Protein AF-A0A1B9R2H2-F1 (afdb_monomer_lite)

Foldseek 3Di:
DVVVVVVVVVVVVVVVVPPPPDPPDPPCDPVNVVVVVVVVVCQWDWDWAWDWDDDPVDTAIWIWIWTGHPAKIWIWIAHPVGHTQWTWIQGPVFIWTQDPVRDIDTDRDPQVVCCVRPVGRDRVVVVVVVVD

InterPro domains:
  IPR004565 Outer membrane lipoprotein LolB [PF03550] (44-131)
  IPR004565 Outer membrane lipoprotein LolB [TIGR00548] (6-131)
  IPR004565 Outer membrane lipoprotein LolB [cd16326] (33-132)
  IPR029046 Lipoprotein localisation LolA/LolB/LppX [SSF89392] (19-131)

Structure (mmCIF, N/CA/C/O backbone):
data_AF-A0A1B9R2H2-F1
#
_entry.id   AF-A0A1B9R2H2-F1
#
loop_
_atom_site.group_PDB
_atom_site.id
_atom_site.type_symbol
_atom_site.label_atom_id
_atom_site.label_alt_id
_atom_site.label_comp_id
_atom_site.label_asym_id
_atom_site.label_entity_id
_atom_site.label_seq_id
_atom_site.pdbx_PDB_ins_code
_atom_site.Cartn_x
_atom_site.Cartn_y
_atom_site.Cartn_z
_atom_site.occupancy
_atom_site.B_iso_or_equiv
_atom_site.auth_seq_id
_atom_site.auth_comp_id
_atom_site.auth_asym_id
_atom_site.auth_atom_id
_atom_site.pdbx_PDB_model_num
ATOM 1 N N . MET A 1 1 ? -26.465 38.046 -57.496 1.00 59.75 1 MET A N 1
ATOM 2 C CA . MET A 1 1 ? -25.317 38.569 -56.711 1.00 59.75 1 MET A CA 1
ATOM 3 C C . MET A 1 1 ? -25.325 38.150 -55.230 1.00 59.75 1 MET A C 1
ATOM 5 O O . MET A 1 1 ? -24.262 37.871 -54.694 1.00 59.75 1 MET A O 1
ATOM 9 N N . ILE A 1 2 ? -26.488 38.046 -54.563 1.00 67.19 2 ILE A N 1
ATOM 10 C CA . ILE A 1 2 ? -26.596 37.737 -53.114 1.00 67.19 2 ILE A CA 1
ATOM 11 C C . ILE A 1 2 ? -26.239 36.274 -52.765 1.00 67.19 2 ILE A C 1
ATOM 13 O O . ILE A 1 2 ? -25.594 36.030 -51.749 1.00 67.19 2 ILE A O 1
ATOM 17 N N . ILE A 1 3 ? -26.595 35.310 -53.624 1.00 68.69 3 ILE A N 1
ATOM 18 C CA . ILE A 1 3 ? -26.320 33.871 -53.418 1.00 68.69 3 ILE A CA 1
ATOM 19 C C . ILE A 1 3 ? -24.812 33.572 -53.457 1.00 68.69 3 ILE A C 1
ATOM 21 O O . ILE A 1 3 ? -24.305 32.867 -52.592 1.00 68.69 3 ILE A O 1
ATOM 25 N N . PHE A 1 4 ? -24.079 34.194 -54.387 1.00 70.31 4 PHE A N 1
ATOM 26 C CA . PHE A 1 4 ? -22.625 34.041 -54.516 1.00 70.31 4 PHE A CA 1
ATOM 27 C C . PHE A 1 4 ? -21.873 34.565 -53.279 1.00 70.31 4 PHE A C 1
ATOM 29 O O . PHE A 1 4 ? -20.944 33.928 -52.794 1.00 70.31 4 PHE A O 1
ATOM 36 N N . ARG A 1 5 ? -22.342 35.679 -52.692 1.00 72.81 5 ARG A N 1
ATOM 37 C CA . ARG A 1 5 ? -21.762 36.253 -51.465 1.00 72.81 5 ARG A CA 1
ATOM 38 C C . ARG A 1 5 ? -22.005 35.380 -50.227 1.00 72.81 5 ARG A C 1
ATOM 40 O O . ARG A 1 5 ? -21.141 35.310 -49.360 1.00 72.81 5 ARG A O 1
ATOM 47 N N . ARG A 1 6 ? -23.152 34.690 -50.151 1.00 75.31 6 ARG A N 1
ATOM 48 C CA . ARG A 1 6 ? -23.432 33.724 -49.072 1.00 75.31 6 ARG A CA 1
ATOM 49 C C . ARG A 1 6 ? -22.605 32.448 -49.208 1.00 75.31 6 ARG A C 1
ATOM 51 O O . ARG A 1 6 ? -22.136 31.941 -48.196 1.00 75.31 6 ARG A O 1
ATOM 58 N N . LEU A 1 7 ? -22.374 31.984 -50.437 1.00 79.31 7 LEU A N 1
ATOM 59 C CA . LEU A 1 7 ? -21.547 30.805 -50.699 1.00 79.31 7 LEU A CA 1
ATOM 60 C C . LEU A 1 7 ? -20.084 31.039 -50.285 1.00 79.31 7 LEU A C 1
ATOM 62 O O . LEU A 1 7 ? -19.496 30.201 -49.612 1.00 79.31 7 LEU A O 1
ATOM 66 N N . ILE A 1 8 ? -19.537 32.220 -50.601 1.00 82.44 8 ILE A N 1
ATOM 67 C CA . ILE A 1 8 ? -18.182 32.628 -50.189 1.00 82.44 8 ILE A CA 1
ATOM 68 C C . ILE A 1 8 ? -18.067 32.721 -48.664 1.00 82.44 8 ILE A C 1
ATOM 70 O O . ILE A 1 8 ? -17.096 32.231 -48.095 1.00 82.44 8 ILE A O 1
ATOM 74 N N . SER A 1 9 ? -19.067 33.303 -47.992 1.00 81.81 9 SER A N 1
ATOM 75 C CA . SER A 1 9 ? -19.077 33.379 -46.526 1.00 81.81 9 SER A CA 1
ATOM 76 C C . SER A 1 9 ? -19.118 31.992 -45.885 1.00 81.81 9 SER A C 1
ATOM 78 O O . SER A 1 9 ? -18.428 31.767 -44.898 1.00 81.81 9 SER A O 1
ATOM 80 N N . PHE A 1 10 ? -19.895 31.062 -46.447 1.00 84.81 10 PHE A N 1
ATOM 81 C CA . PHE A 1 10 ? -20.002 29.700 -45.927 1.00 84.81 10 PHE A CA 1
ATOM 82 C C . PHE A 1 10 ? -18.698 28.915 -46.115 1.00 84.81 10 PHE A C 1
ATOM 84 O O . PHE A 1 10 ? -18.233 28.268 -45.183 1.00 84.81 10 PHE A O 1
ATOM 91 N N . ILE A 1 11 ? -18.058 29.045 -47.282 1.00 84.75 11 ILE A N 1
ATOM 92 C CA . ILE A 1 11 ? -16.741 28.451 -47.558 1.00 84.75 11 ILE A CA 1
ATOM 93 C C . ILE A 1 11 ? -15.684 28.996 -46.595 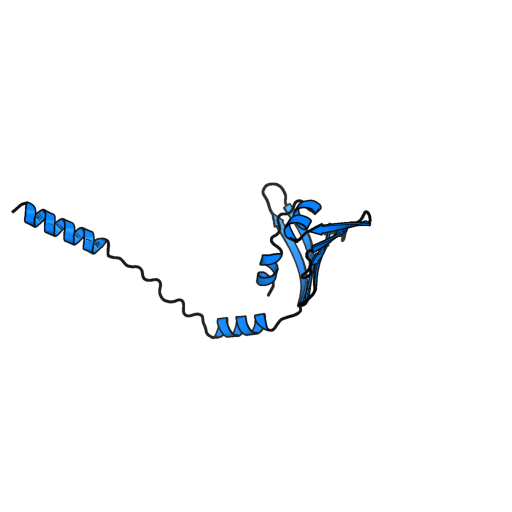1.00 84.75 11 ILE A C 1
ATOM 95 O O . ILE A 1 11 ? -14.902 28.221 -46.052 1.00 84.75 11 ILE A O 1
ATOM 99 N N . PHE A 1 12 ? -15.685 30.305 -46.333 1.00 82.88 12 PHE A N 1
ATOM 100 C CA . PHE A 1 12 ? -14.735 30.922 -45.407 1.00 82.88 12 PHE A CA 1
ATOM 101 C C . PHE A 1 12 ? -14.936 30.438 -43.963 1.00 82.88 12 PHE A C 1
ATOM 103 O O . PHE A 1 12 ? -13.966 30.142 -43.273 1.00 82.88 12 PHE A O 1
ATOM 110 N N . THR A 1 13 ? -16.188 30.279 -43.520 1.00 83.38 13 THR A N 1
ATOM 111 C CA . THR A 1 13 ? -16.492 29.700 -42.205 1.00 83.38 13 THR A CA 1
ATOM 112 C C . THR A 1 13 ? -16.032 28.246 -42.109 1.00 83.38 13 THR A C 1
ATOM 114 O O . THR A 1 13 ? -15.375 27.895 -41.138 1.00 83.38 13 THR A O 1
ATOM 117 N N . VAL A 1 14 ? -16.288 27.408 -43.119 1.00 83.50 14 VAL A N 1
ATOM 118 C CA . VAL A 1 14 ? -15.830 26.004 -43.118 1.00 83.50 14 VAL A CA 1
ATOM 119 C C . VAL A 1 14 ? -14.299 25.910 -43.101 1.00 83.50 14 VAL A C 1
ATOM 121 O O . VAL A 1 14 ? -13.753 25.056 -42.407 1.00 83.50 14 VAL A O 1
ATOM 124 N N . LEU A 1 15 ? -13.599 26.823 -43.784 1.00 80.31 15 LEU A N 1
ATOM 125 C CA . LEU A 1 15 ? -12.134 26.880 -43.771 1.00 80.31 15 LEU A CA 1
ATOM 126 C C . LEU A 1 15 ? -11.569 27.252 -42.391 1.00 80.31 15 LEU A C 1
ATOM 128 O O . LEU A 1 15 ? -10.531 26.731 -41.996 1.00 80.31 15 LEU A O 1
ATOM 132 N N . LEU A 1 16 ? -12.261 28.118 -41.642 1.00 78.44 16 LEU A N 1
ATOM 133 C CA . LEU A 1 16 ? -11.867 28.499 -40.282 1.00 78.44 16 LEU A CA 1
ATOM 134 C C . LEU A 1 16 ? -12.109 27.388 -39.248 1.00 78.44 16 LEU A C 1
ATOM 136 O O . LEU A 1 16 ? -11.430 27.366 -38.225 1.00 78.44 16 LEU A O 1
ATOM 140 N N . LEU A 1 17 ? -13.035 26.455 -39.500 1.00 73.81 17 LEU A N 1
ATOM 141 C CA . LEU A 1 17 ? -13.265 25.297 -38.624 1.00 73.81 17 LEU A CA 1
ATOM 142 C C . LEU A 1 17 ? -12.298 24.127 -38.892 1.00 73.81 17 LEU A C 1
ATOM 144 O O . LEU A 1 17 ? -12.248 23.196 -38.093 1.00 73.81 17 LEU A O 1
ATOM 148 N N . ALA A 1 18 ? -11.488 24.172 -39.957 1.00 70.38 18 ALA A N 1
ATOM 149 C CA . ALA A 1 18 ? -10.520 23.124 -40.304 1.00 70.38 18 ALA A CA 1
ATOM 150 C C . ALA A 1 18 ? -9.196 23.207 -39.507 1.00 70.38 18 ALA A C 1
ATOM 152 O O . ALA A 1 18 ? -8.134 22.815 -39.993 1.00 70.38 18 ALA A O 1
ATOM 153 N N . GLY A 1 19 ? -9.241 23.715 -38.273 1.00 66.38 19 GLY A N 1
ATOM 154 C CA . GLY A 1 19 ? -8.116 23.704 -37.340 1.00 66.38 19 GLY A CA 1
ATOM 155 C C . GLY A 1 19 ? -7.938 22.328 -36.701 1.00 66.38 19 GLY A C 1
ATOM 156 O O . GLY A 1 19 ? -8.264 22.142 -35.532 1.00 66.38 19 GLY A O 1
ATOM 157 N N . CYS A 1 20 ? -7.432 21.349 -37.454 1.00 68.56 20 CYS A N 1
ATOM 158 C CA . CYS A 1 20 ? -6.980 20.081 -36.882 1.00 68.56 20 CYS A CA 1
ATOM 159 C C . CYS A 1 20 ? -5.727 20.330 -36.032 1.00 68.56 20 CYS A C 1
ATOM 161 O O . CYS A 1 20 ? -4.617 20.405 -36.552 1.00 68.56 20 CYS A O 1
ATOM 163 N N . SER A 1 21 ? -5.892 20.439 -34.714 1.00 71.56 21 SER A N 1
ATOM 164 C CA . SER A 1 21 ? -4.780 20.234 -33.787 1.00 71.56 21 SER A CA 1
ATOM 165 C C . SER A 1 21 ? -4.492 18.734 -33.741 1.00 71.56 21 SER A C 1
ATOM 167 O O . SER A 1 21 ? -5.114 17.985 -32.991 1.00 71.56 21 SER A O 1
ATOM 169 N N . THR A 1 22 ? -3.605 18.265 -34.618 1.00 70.06 22 THR A N 1
ATOM 170 C CA . THR A 1 22 ? -3.024 16.929 -34.488 1.00 70.06 22 THR A CA 1
ATOM 171 C C . THR A 1 22 ? -2.043 16.986 -33.329 1.00 70.06 22 THR A C 1
ATOM 173 O O . THR A 1 22 ? -1.059 17.729 -33.406 1.00 70.06 22 THR A O 1
ATOM 176 N N . LEU A 1 23 ? -2.317 16.252 -32.247 1.00 70.81 23 LEU A N 1
ATOM 177 C CA . LEU A 1 23 ? -1.333 16.112 -31.179 1.00 70.81 23 LEU A CA 1
ATOM 178 C C . LEU A 1 23 ? -0.047 15.542 -31.796 1.00 70.81 23 LEU A C 1
ATOM 180 O O . LEU A 1 23 ? -0.127 14.528 -32.495 1.00 70.81 23 LEU A O 1
ATOM 184 N N . PRO A 1 24 ? 1.117 16.183 -31.591 1.00 65.44 24 PRO A N 1
ATOM 185 C CA . PRO A 1 24 ? 2.376 15.595 -32.010 1.00 65.44 24 PRO A CA 1
ATOM 186 C C . PRO A 1 24 ? 2.525 14.247 -31.308 1.00 65.44 24 PRO A C 1
ATOM 188 O O . PRO A 1 24 ? 2.242 14.125 -30.114 1.00 65.44 24 PRO A O 1
ATOM 191 N N . GLU A 1 25 ? 2.924 13.234 -32.070 1.00 65.00 25 GLU A N 1
ATOM 192 C CA . GLU A 1 25 ? 3.169 11.893 -31.556 1.00 65.00 25 GLU A CA 1
ATOM 193 C C . GLU A 1 25 ? 4.178 12.010 -30.406 1.00 65.00 25 GLU A C 1
ATOM 195 O O . GLU A 1 25 ? 5.284 12.529 -30.585 1.00 65.00 25 GLU A O 1
ATOM 200 N N . SER A 1 26 ? 3.755 11.640 -29.194 1.00 63.47 26 SER A N 1
ATOM 201 C CA . SER A 1 26 ? 4.604 11.734 -28.010 1.00 63.47 26 SER A CA 1
ATOM 202 C C . SER A 1 26 ? 5.745 10.743 -28.191 1.00 63.47 26 SER A C 1
ATOM 204 O O . SER A 1 26 ? 5.568 9.535 -28.028 1.00 63.47 26 SER A O 1
ATOM 206 N N . GLN A 1 27 ? 6.909 11.247 -28.604 1.00 62.38 27 GLN A N 1
ATOM 207 C CA . GLN A 1 27 ? 8.122 10.449 -28.673 1.00 62.38 27 GLN A CA 1
ATOM 208 C C . GLN A 1 27 ? 8.459 10.035 -27.248 1.00 62.38 27 GLN A C 1
ATOM 210 O O . GLN A 1 27 ? 8.986 10.813 -26.454 1.00 62.38 27 GLN A O 1
ATOM 215 N N . THR A 1 28 ? 8.082 8.807 -26.918 1.00 69.06 28 THR A N 1
ATOM 216 C CA . THR A 1 28 ? 8.462 8.190 -25.661 1.00 69.06 28 THR A CA 1
ATOM 217 C C . THR A 1 28 ? 9.975 8.054 -25.705 1.00 69.06 28 THR A C 1
ATOM 219 O O . THR A 1 28 ? 10.508 7.404 -26.606 1.00 69.06 28 THR A O 1
ATOM 222 N N . SER A 1 29 ? 10.676 8.745 -24.807 1.00 81.81 29 SER A N 1
ATOM 223 C CA . SER A 1 29 ? 12.132 8.775 -24.856 1.00 81.81 29 SER A CA 1
ATOM 224 C C . SER A 1 29 ? 12.687 7.359 -24.680 1.00 81.81 29 SER A C 1
ATOM 226 O O . SER A 1 29 ? 12.124 6.541 -23.944 1.00 81.81 29 SER A O 1
ATOM 228 N N . VAL A 1 30 ? 13.787 7.043 -25.364 1.00 79.25 30 VAL A N 1
ATOM 229 C CA . VAL A 1 30 ? 14.434 5.725 -25.246 1.00 79.25 30 VAL A CA 1
ATOM 230 C C . VAL A 1 30 ? 14.804 5.452 -23.783 1.00 79.25 30 VAL A C 1
ATOM 232 O O . VAL A 1 30 ? 14.692 4.327 -23.301 1.00 79.25 30 VAL A O 1
ATOM 235 N N . GLU A 1 31 ? 15.160 6.505 -23.047 1.00 86.12 31 GLU A N 1
ATOM 236 C CA . GLU A 1 31 ? 15.463 6.477 -21.621 1.00 86.12 31 GLU A CA 1
ATOM 237 C C . GLU A 1 31 ? 14.251 6.070 -20.774 1.00 86.12 31 GLU A C 1
ATOM 239 O O . GLU A 1 31 ? 14.409 5.301 -19.827 1.00 86.12 31 GLU A O 1
ATOM 244 N N . TRP A 1 32 ? 13.045 6.539 -21.114 1.00 87.38 32 TRP A N 1
ATOM 245 C CA . TRP A 1 32 ? 11.817 6.149 -20.420 1.00 87.38 32 TRP A CA 1
ATOM 246 C C . TRP A 1 32 ? 11.500 4.672 -20.638 1.00 87.38 32 TRP A C 1
ATOM 248 O O . TRP A 1 32 ? 11.210 3.953 -19.684 1.00 87.38 32 TRP A O 1
ATOM 258 N N . GLN A 1 33 ? 11.616 4.192 -21.876 1.00 89.00 33 GLN A N 1
ATOM 259 C CA . GLN A 1 33 ? 11.366 2.785 -22.178 1.00 89.00 33 GLN A CA 1
ATOM 260 C C . GLN A 1 33 ? 12.363 1.867 -21.453 1.00 89.00 33 GLN A C 1
ATOM 262 O O . GLN A 1 33 ? 11.954 0.897 -20.814 1.00 89.00 33 GLN A O 1
ATOM 267 N N . ALA A 1 34 ? 13.654 2.216 -21.473 1.00 90.75 34 ALA A N 1
ATOM 268 C CA . ALA A 1 34 ? 14.690 1.482 -20.750 1.00 90.75 34 ALA A CA 1
ATOM 269 C C . ALA A 1 34 ? 14.474 1.513 -19.225 1.00 90.75 34 ALA A C 1
ATOM 271 O O . ALA A 1 34 ? 14.742 0.529 -18.532 1.00 90.75 34 ALA A O 1
ATOM 272 N N . HIS A 1 35 ? 13.969 2.628 -18.689 1.00 91.12 35 HIS A N 1
ATOM 273 C CA . HIS A 1 35 ? 13.580 2.727 -17.287 1.00 91.12 35 HIS A CA 1
ATOM 274 C C . HIS A 1 35 ? 12.418 1.783 -16.957 1.00 91.12 35 HIS A C 1
ATOM 276 O O . HIS A 1 35 ? 12.534 1.003 -16.013 1.00 91.12 35 HIS A O 1
ATOM 282 N N . LEU A 1 36 ? 11.357 1.774 -17.769 1.00 90.56 36 LEU A N 1
ATOM 283 C CA . LEU A 1 36 ? 10.231 0.854 -17.600 1.00 90.56 36 LEU A CA 1
ATOM 284 C C . LEU A 1 36 ? 10.657 -0.617 -17.686 1.00 90.56 36 LEU A C 1
ATOM 286 O O . LEU A 1 36 ? 10.163 -1.438 -16.918 1.00 90.56 36 LEU A O 1
ATOM 290 N N . ASP A 1 37 ? 11.573 -0.968 -18.592 1.00 92.38 37 ASP A N 1
ATOM 291 C CA . ASP A 1 37 ? 12.118 -2.329 -18.677 1.00 92.38 37 ASP A CA 1
ATOM 292 C C . ASP A 1 37 ? 12.867 -2.712 -17.389 1.00 92.38 37 ASP A C 1
ATOM 294 O O . ASP A 1 37 ? 12.741 -3.835 -16.896 1.00 92.38 37 ASP A O 1
ATOM 298 N N . LYS A 1 38 ? 13.605 -1.762 -16.800 1.00 92.25 38 LYS A N 1
ATOM 299 C CA . LYS A 1 38 ? 14.285 -1.964 -15.517 1.00 92.25 38 LYS A CA 1
ATOM 300 C C . LYS A 1 38 ? 13.289 -2.152 -14.373 1.00 92.25 38 LYS A C 1
ATOM 302 O O . LYS A 1 38 ? 13.491 -3.064 -13.575 1.00 92.25 38 LYS A O 1
ATOM 307 N N . LEU A 1 39 ? 12.230 -1.346 -14.301 1.00 91.75 39 LEU A N 1
ATOM 308 C CA . LEU A 1 39 ? 11.182 -1.499 -13.285 1.00 91.75 39 LEU A CA 1
ATOM 309 C C . LEU A 1 39 ? 10.478 -2.853 -13.406 1.00 91.75 39 LEU A C 1
ATOM 311 O O . LEU A 1 39 ? 10.387 -3.579 -12.423 1.00 91.75 39 LEU A O 1
ATOM 315 N N . ARG A 1 40 ? 10.118 -3.265 -14.628 1.00 90.19 40 ARG A N 1
ATOM 316 C CA . ARG A 1 40 ? 9.499 -4.575 -14.901 1.00 90.19 40 ARG A CA 1
ATOM 317 C C . ARG A 1 40 ? 10.372 -5.774 -14.521 1.00 90.19 40 ARG A C 1
ATOM 319 O O . ARG A 1 40 ? 9.852 -6.869 -14.336 1.00 90.19 40 ARG A O 1
ATOM 326 N N . SER A 1 41 ? 11.690 -5.598 -14.401 1.00 93.00 41 SER A N 1
ATOM 327 C CA . SER A 1 41 ? 12.587 -6.661 -13.924 1.00 93.00 41 SER A CA 1
ATOM 328 C C . SER A 1 41 ? 12.535 -6.877 -12.403 1.00 93.00 41 SER A C 1
ATOM 330 O O . SER A 1 41 ? 13.001 -7.908 -11.910 1.00 93.00 41 SER A O 1
ATOM 332 N N . ILE A 1 42 ? 11.964 -5.930 -11.650 1.00 92.69 42 ILE A N 1
ATOM 333 C CA . ILE A 1 42 ? 11.808 -6.007 -10.198 1.00 92.69 42 ILE A CA 1
ATOM 334 C C . ILE A 1 42 ? 10.561 -6.837 -9.895 1.00 92.69 42 ILE A C 1
ATOM 336 O O . ILE A 1 42 ? 9.444 -6.345 -9.908 1.00 92.69 42 ILE A O 1
ATOM 340 N N . THR A 1 43 ? 10.761 -8.119 -9.604 1.00 92.31 43 THR A N 1
ATOM 341 C CA . THR A 1 43 ? 9.670 -9.059 -9.280 1.00 92.31 43 THR A CA 1
ATOM 342 C C . THR A 1 43 ? 9.396 -9.176 -7.783 1.00 92.31 43 THR A C 1
ATOM 344 O O . THR A 1 43 ? 8.440 -9.819 -7.362 1.00 92.31 43 THR A O 1
ATOM 347 N N . GLN A 1 44 ? 10.280 -8.620 -6.955 1.00 94.25 44 GLN A N 1
ATOM 348 C CA . GLN A 1 44 ? 10.202 -8.696 -5.504 1.00 94.25 44 GLN A CA 1
ATOM 349 C C . GLN A 1 44 ? 10.725 -7.404 -4.907 1.00 94.25 44 GLN A C 1
ATOM 351 O O . GLN A 1 44 ? 11.819 -6.947 -5.246 1.00 94.25 44 GLN A O 1
ATOM 356 N N . TYR A 1 45 ? 9.972 -6.844 -3.971 1.00 93.88 45 TYR A N 1
ATOM 357 C CA . TYR A 1 45 ? 10.391 -5.648 -3.262 1.00 93.88 45 TYR A CA 1
ATOM 358 C C . TYR A 1 45 ? 9.818 -5.609 -1.853 1.00 93.88 45 TYR A C 1
ATOM 360 O O . TYR A 1 45 ? 8.854 -6.287 -1.492 1.00 93.88 45 TYR A O 1
ATOM 368 N N . LYS A 1 46 ? 10.454 -4.787 -1.024 1.00 95.25 46 LYS A N 1
ATOM 369 C CA . LYS A 1 46 ? 9.969 -4.459 0.306 1.00 95.25 46 LYS A CA 1
ATOM 370 C C . LYS A 1 46 ? 10.107 -2.967 0.515 1.00 95.25 46 LYS A C 1
ATOM 372 O O . LYS A 1 46 ? 11.209 -2.433 0.412 1.00 95.25 46 LYS A O 1
ATOM 377 N N . THR A 1 47 ? 9.013 -2.326 0.893 1.00 94.38 47 THR A N 1
ATOM 378 C CA . THR A 1 47 ? 8.981 -0.897 1.186 1.00 94.38 47 THR A CA 1
ATOM 379 C C . THR A 1 47 ? 8.427 -0.658 2.582 1.00 94.38 47 THR A C 1
ATOM 381 O O . THR A 1 47 ? 7.622 -1.420 3.124 1.00 94.38 47 THR A O 1
ATOM 384 N N . ILE A 1 48 ? 8.949 0.378 3.227 1.00 95.50 48 ILE A N 1
ATOM 385 C CA . ILE A 1 48 ? 8.518 0.830 4.545 1.00 95.50 48 ILE A CA 1
ATOM 386 C C . ILE A 1 48 ? 8.378 2.336 4.439 1.00 95.50 48 ILE A C 1
ATOM 388 O O . ILE A 1 48 ? 9.291 3.006 3.956 1.00 95.50 48 ILE A O 1
ATOM 392 N N . GLY A 1 49 ? 7.261 2.871 4.908 1.00 94.38 49 GLY A N 1
ATOM 393 C CA . GLY A 1 49 ? 7.020 4.298 4.800 1.00 94.38 49 GLY A CA 1
ATOM 394 C C . GLY A 1 49 ? 5.861 4.776 5.649 1.00 94.38 49 GLY A C 1
ATOM 395 O O . GLY A 1 49 ? 5.382 4.085 6.551 1.00 94.38 49 GLY A O 1
ATOM 396 N N . LYS A 1 50 ? 5.431 6.000 5.350 1.00 94.75 50 LYS A N 1
ATOM 397 C CA . LYS A 1 50 ? 4.267 6.641 5.955 1.00 94.75 50 LYS A CA 1
ATOM 398 C C . LYS A 1 50 ? 3.213 6.894 4.891 1.00 94.75 50 LYS A C 1
ATOM 400 O O . LYS A 1 50 ? 3.540 7.345 3.800 1.00 94.75 50 LYS A O 1
ATOM 405 N N . LEU A 1 51 ? 1.967 6.632 5.249 1.00 92.31 51 LEU A N 1
ATOM 406 C CA . LEU A 1 51 ? 0.783 6.882 4.451 1.00 92.31 51 LEU A CA 1
ATOM 407 C C . LEU A 1 51 ? -0.039 7.972 5.140 1.00 92.31 51 LEU A C 1
ATOM 409 O O . LEU A 1 51 ? -0.520 7.791 6.259 1.00 92.31 51 LEU A O 1
ATOM 413 N N . GLY A 1 52 ? -0.182 9.110 4.467 1.00 94.12 52 GLY A N 1
ATOM 414 C CA . GLY A 1 52 ? -1.138 10.143 4.846 1.00 94.12 52 GLY A CA 1
ATOM 415 C C . GLY A 1 52 ? -2.419 9.959 4.047 1.00 94.12 52 GLY A C 1
ATOM 416 O O . GLY A 1 52 ? -2.394 10.105 2.830 1.00 94.12 52 GLY A O 1
ATOM 417 N N . TYR A 1 53 ? -3.523 9.659 4.722 1.00 92.88 53 TYR A N 1
ATOM 418 C CA . TYR A 1 53 ? -4.843 9.580 4.106 1.00 92.88 53 TYR A CA 1
ATOM 419 C C . TYR A 1 53 ? -5.657 10.818 4.464 1.00 92.88 53 TYR A C 1
ATOM 421 O O . TYR A 1 53 ? -5.743 11.192 5.637 1.00 92.88 53 TYR A O 1
ATOM 429 N N . ILE A 1 54 ? -6.251 11.460 3.461 1.00 94.00 54 ILE A N 1
ATOM 430 C CA . ILE A 1 54 ? -7.073 12.659 3.629 1.00 94.00 54 ILE A CA 1
ATOM 431 C C . ILE A 1 54 ? -8.342 12.484 2.796 1.00 94.00 54 ILE A C 1
ATOM 433 O O . ILE A 1 54 ? -8.277 12.375 1.577 1.00 94.00 54 ILE A O 1
ATOM 437 N N . SER A 1 55 ? -9.483 12.520 3.472 1.00 93.06 55 SER A N 1
ATOM 438 C CA . SER A 1 55 ? -10.834 12.536 2.903 1.00 93.06 55 SER A CA 1
ATOM 439 C C . SER A 1 55 ? -11.661 13.635 3.592 1.00 93.06 55 SER A C 1
ATOM 441 O O . SER A 1 55 ? -11.211 14.175 4.614 1.00 93.06 55 SER A O 1
ATOM 443 N N . PRO A 1 56 ? -12.840 14.007 3.063 1.00 93.88 56 PRO A N 1
ATOM 444 C CA . PRO A 1 56 ? -13.766 14.891 3.770 1.00 93.88 56 PRO A CA 1
ATOM 445 C C . PRO A 1 56 ? -14.169 14.361 5.156 1.00 93.88 56 PRO A C 1
ATOM 447 O O . PRO A 1 56 ? -14.331 15.148 6.087 1.00 93.88 56 PRO A O 1
ATOM 450 N N . GLU A 1 57 ? -14.283 13.042 5.305 1.00 91.81 57 GLU A N 1
ATOM 451 C CA . GLU A 1 57 ? -14.765 12.371 6.512 1.00 91.81 57 GLU A CA 1
ATOM 452 C C . GLU A 1 57 ? -13.655 12.175 7.551 1.00 91.81 57 GLU A C 1
ATOM 454 O O . GLU A 1 57 ? -13.907 12.232 8.755 1.00 91.81 57 GLU A O 1
ATOM 459 N N . GLN A 1 58 ? -12.415 11.944 7.107 1.00 90.44 58 GLN A N 1
ATOM 460 C CA . GLN A 1 58 ? -11.307 11.622 8.004 1.00 90.44 58 GLN A CA 1
ATOM 461 C C . GLN A 1 58 ? -9.913 11.945 7.460 1.00 90.44 58 GLN A C 1
ATOM 463 O O . GLN A 1 58 ? -9.646 11.929 6.256 1.00 90.44 58 GLN A O 1
ATOM 468 N N . ARG A 1 59 ? -8.981 12.176 8.393 1.00 93.62 59 ARG A N 1
ATOM 469 C CA . ARG A 1 59 ? -7.544 12.324 8.133 1.00 93.62 59 ARG A CA 1
ATOM 470 C C . ARG A 1 59 ? -6.759 11.375 9.022 1.00 93.62 59 ARG A C 1
ATOM 472 O O . ARG A 1 59 ? -6.849 11.476 10.241 1.00 93.62 59 ARG A O 1
ATOM 479 N N . GLN A 1 60 ? -5.978 10.488 8.418 1.00 91.88 60 GLN A N 1
ATOM 480 C CA . GLN A 1 60 ? -5.202 9.475 9.129 1.00 91.88 60 GLN A CA 1
ATOM 481 C C . GLN A 1 60 ? -3.733 9.528 8.720 1.00 91.88 60 GLN A C 1
ATOM 483 O O . GLN A 1 60 ? -3.396 9.793 7.567 1.00 91.88 60 GLN A O 1
ATOM 488 N N . SER A 1 61 ? -2.852 9.263 9.681 1.00 94.50 61 SER A N 1
ATOM 489 C CA . SER A 1 61 ? -1.420 9.085 9.449 1.00 94.50 61 SER A CA 1
ATOM 490 C C . SER A 1 61 ? -1.029 7.696 9.926 1.00 94.50 61 SER A C 1
ATOM 492 O O . SER A 1 61 ? -1.103 7.392 11.119 1.00 94.50 61 SER A O 1
ATOM 494 N N . LEU A 1 62 ? -0.653 6.849 8.976 1.00 94.69 62 LEU A N 1
ATOM 495 C CA . LEU A 1 62 ? -0.312 5.453 9.195 1.00 94.69 62 LEU A CA 1
ATOM 496 C C . LEU A 1 62 ? 1.138 5.218 8.786 1.00 94.69 62 LEU A C 1
ATOM 498 O O . LEU A 1 62 ? 1.670 5.880 7.898 1.00 94.69 62 LEU A O 1
ATOM 502 N N . ASN A 1 63 ? 1.789 4.254 9.416 1.00 96.00 63 ASN A N 1
ATOM 503 C CA . ASN A 1 63 ? 2.992 3.658 8.859 1.00 96.00 63 ASN A CA 1
ATOM 504 C C . ASN A 1 63 ? 2.575 2.426 8.061 1.00 96.00 63 ASN A C 1
ATOM 506 O O . ASN A 1 63 ? 1.664 1.705 8.468 1.00 96.00 63 ASN A O 1
ATOM 510 N N . PHE A 1 64 ? 3.258 2.167 6.954 1.00 94.69 64 PHE A N 1
ATOM 511 C CA . PHE A 1 64 ? 3.039 0.963 6.169 1.00 94.69 64 PHE A CA 1
ATOM 512 C C . PHE A 1 64 ? 4.324 0.155 6.042 1.00 94.69 64 PHE A C 1
ATOM 514 O O . PHE A 1 64 ? 5.438 0.688 6.046 1.00 94.69 64 PHE A O 1
ATOM 521 N N . GLN A 1 65 ? 4.152 -1.155 5.933 1.00 95.56 65 GLN A N 1
ATOM 522 C CA . GLN A 1 65 ? 5.183 -2.079 5.499 1.00 95.56 65 GLN A CA 1
ATOM 523 C C . GLN A 1 65 ? 4.581 -2.961 4.419 1.00 95.56 65 GLN A C 1
ATOM 525 O O . GLN A 1 65 ? 3.645 -3.709 4.697 1.00 95.56 65 GLN A O 1
ATOM 530 N N . TRP A 1 66 ? 5.128 -2.863 3.215 1.00 95.06 66 TRP A N 1
ATOM 531 C CA . TRP A 1 66 ? 4.690 -3.623 2.055 1.00 95.06 66 TRP A CA 1
ATOM 532 C C . TRP A 1 66 ? 5.788 -4.607 1.680 1.00 95.06 66 TRP A C 1
ATOM 534 O O . TRP A 1 66 ? 6.970 -4.252 1.627 1.00 95.06 66 TRP A O 1
ATOM 544 N N . LYS A 1 67 ? 5.413 -5.859 1.451 1.00 95.50 67 LYS A N 1
ATOM 545 C CA . LYS A 1 67 ? 6.266 -6.861 0.819 1.00 95.50 67 LYS A CA 1
ATOM 546 C C . LYS A 1 67 ? 5.526 -7.430 -0.369 1.00 95.50 67 LYS A C 1
ATOM 548 O O . LYS A 1 67 ? 4.414 -7.914 -0.198 1.00 95.50 67 LYS A O 1
ATOM 553 N N . HIS A 1 68 ? 6.163 -7.395 -1.521 1.00 94.06 68 HIS A N 1
ATOM 554 C CA . HIS A 1 68 ? 5.614 -7.940 -2.744 1.00 94.06 68 HIS A CA 1
ATOM 555 C C . HIS A 1 68 ? 6.506 -9.075 -3.245 1.00 94.06 68 HIS A C 1
ATOM 557 O O . HIS A 1 68 ? 7.739 -8.970 -3.235 1.00 94.06 68 HIS A O 1
ATOM 563 N N . THR A 1 69 ? 5.866 -10.161 -3.663 1.00 94.94 69 THR A N 1
ATOM 564 C CA . THR A 1 69 ? 6.460 -11.281 -4.392 1.00 94.94 69 THR A CA 1
ATOM 565 C C . THR A 1 69 ? 5.439 -11.796 -5.408 1.00 94.94 69 THR A C 1
ATOM 567 O O . THR A 1 69 ? 4.245 -11.608 -5.178 1.00 94.94 69 THR A O 1
ATOM 570 N N . PRO A 1 70 ? 5.847 -12.561 -6.439 1.00 92.81 70 PRO A N 1
ATOM 571 C CA . PRO A 1 70 ? 4.928 -13.008 -7.490 1.00 92.81 70 PRO A CA 1
ATOM 572 C C . PRO A 1 70 ? 3.751 -13.879 -7.022 1.00 92.81 70 PRO A C 1
ATOM 574 O O . PRO A 1 70 ? 2.823 -14.100 -7.785 1.00 92.81 70 PRO A O 1
ATOM 577 N N . VAL A 1 71 ? 3.804 -14.426 -5.803 1.00 95.31 71 VAL A N 1
ATOM 578 C CA . VAL A 1 71 ? 2.783 -15.345 -5.263 1.00 95.31 71 VAL A CA 1
ATOM 579 C C . VAL A 1 71 ? 2.075 -14.804 -4.024 1.00 95.31 71 VAL A C 1
ATOM 581 O O . VAL A 1 71 ? 1.069 -15.362 -3.585 1.00 95.31 71 VAL A O 1
ATOM 584 N N . LEU A 1 72 ? 2.644 -13.772 -3.402 1.00 95.00 72 LEU A N 1
ATOM 585 C CA . LEU A 1 72 ? 2.194 -13.266 -2.119 1.00 95.00 72 LEU A CA 1
ATOM 586 C C . LEU A 1 72 ? 2.554 -11.798 -1.987 1.00 95.00 72 LEU A C 1
ATOM 588 O O . LEU A 1 72 ? 3.731 -11.422 -2.006 1.00 95.00 72 LEU A O 1
ATOM 592 N N . GLU A 1 73 ? 1.531 -11.017 -1.702 1.00 93.62 73 GLU A N 1
ATOM 593 C CA . GLU A 1 73 ? 1.652 -9.638 -1.290 1.00 93.62 73 GLU A CA 1
ATOM 594 C C . GLU A 1 73 ? 1.202 -9.487 0.161 1.00 93.62 73 GLU A C 1
ATOM 596 O O . GLU A 1 73 ? 0.211 -10.068 0.601 1.00 93.62 73 GLU A O 1
ATOM 601 N N . GLN A 1 74 ? 1.977 -8.742 0.943 1.00 95.25 74 GLN A N 1
ATOM 602 C CA . GLN A 1 74 ? 1.698 -8.495 2.349 1.00 95.25 74 GLN A CA 1
ATOM 603 C C . GLN A 1 74 ? 1.754 -7.006 2.633 1.00 95.25 74 GLN A C 1
ATOM 605 O O . GLN A 1 74 ? 2.809 -6.380 2.491 1.00 95.25 74 GLN A O 1
ATOM 610 N N . LEU A 1 75 ? 0.647 -6.475 3.138 1.00 94.50 75 LEU A N 1
ATOM 611 C CA . LEU A 1 75 ? 0.531 -5.088 3.550 1.00 94.50 75 LEU A CA 1
ATOM 612 C C . LEU A 1 75 ? 0.180 -5.022 5.031 1.00 94.50 75 LEU A C 1
ATOM 614 O O . LEU A 1 75 ? -0.879 -5.472 5.469 1.00 94.50 75 LEU A O 1
ATOM 618 N N . ARG A 1 76 ? 1.062 -4.404 5.814 1.00 94.56 76 ARG A N 1
ATOM 619 C CA . ARG A 1 76 ? 0.787 -4.085 7.213 1.00 94.56 76 ARG A CA 1
ATOM 620 C C . ARG A 1 76 ? 0.687 -2.586 7.406 1.00 94.56 76 ARG A C 1
ATOM 622 O O . ARG A 1 76 ? 1.648 -1.872 7.128 1.00 94.56 76 ARG A O 1
ATOM 629 N N . LEU A 1 77 ? -0.432 -2.140 7.965 1.00 93.81 77 LEU A N 1
ATOM 630 C CA . LEU A 1 77 ? -0.652 -0.760 8.383 1.00 93.81 77 LEU A CA 1
ATOM 631 C C . LEU A 1 77 ? -0.594 -0.672 9.903 1.00 93.81 77 LEU A C 1
ATOM 633 O O . LEU A 1 77 ? -1.183 -1.499 10.598 1.00 93.81 77 LEU A O 1
ATOM 637 N N . THR A 1 78 ? 0.104 0.328 10.429 1.00 94.88 78 THR A N 1
ATOM 638 C CA . THR A 1 78 ? 0.175 0.601 11.867 1.00 94.88 78 THR A CA 1
ATOM 639 C C . THR A 1 78 ? -0.050 2.080 12.162 1.00 94.88 78 THR A C 1
ATOM 641 O O . THR A 1 78 ? 0.248 2.951 11.347 1.00 94.88 78 THR A O 1
ATOM 644 N N . THR A 1 79 ? -0.551 2.390 13.352 1.00 93.50 79 THR A N 1
ATOM 645 C CA . THR A 1 79 ? -0.627 3.759 13.866 1.00 93.50 79 THR A CA 1
ATOM 646 C C . THR A 1 79 ? 0.764 4.280 14.239 1.00 93.50 79 THR A C 1
ATOM 648 O O . THR A 1 79 ? 1.748 3.533 14.286 1.00 93.50 79 THR A O 1
ATOM 651 N N . PHE A 1 80 ? 0.867 5.574 14.555 1.00 89.62 80 PHE A N 1
ATOM 652 C CA . PHE A 1 80 ? 2.136 6.185 14.968 1.00 89.62 80 PHE A CA 1
ATOM 653 C C . PHE A 1 80 ? 2.720 5.589 16.263 1.00 89.62 80 PHE A C 1
ATOM 655 O O . PHE A 1 80 ? 3.935 5.619 16.440 1.00 89.62 80 PHE A O 1
ATOM 662 N N . ILE A 1 81 ? 1.877 5.025 17.138 1.00 91.81 81 ILE A N 1
ATOM 663 C CA . ILE A 1 81 ? 2.292 4.337 18.375 1.00 91.81 81 ILE A CA 1
ATOM 664 C C . ILE A 1 81 ? 2.580 2.843 18.172 1.00 91.81 81 ILE A C 1
ATOM 666 O O . ILE A 1 81 ? 2.874 2.140 19.133 1.00 91.81 81 ILE A O 1
ATOM 670 N N . GLY A 1 82 ? 2.491 2.337 16.938 1.00 89.06 82 GLY A N 1
ATOM 671 C CA . GLY A 1 82 ? 2.832 0.952 16.605 1.00 89.06 82 GLY A CA 1
ATOM 672 C C . GLY A 1 82 ? 1.694 -0.060 16.751 1.00 89.06 82 GLY A C 1
ATOM 673 O O . GLY A 1 82 ? 1.928 -1.249 16.545 1.00 89.06 82 GLY A O 1
ATOM 674 N N . GLN A 1 83 ? 0.465 0.375 17.044 1.00 91.25 83 GLN A N 1
ATOM 675 C CA . GLN A 1 83 ? -0.701 -0.509 16.979 1.00 91.25 83 GLN A CA 1
ATOM 676 C C . GLN A 1 83 ? -0.955 -0.878 15.513 1.00 91.25 83 GLN A C 1
ATOM 678 O O . GLN A 1 83 ? -1.078 0.004 14.670 1.00 91.25 83 GLN A O 1
ATOM 683 N N . THR A 1 84 ? -1.031 -2.165 15.191 1.00 91.25 84 THR A N 1
ATOM 684 C CA . THR A 1 84 ? -1.475 -2.628 13.863 1.00 91.25 84 THR A CA 1
ATOM 685 C C . THR A 1 84 ? -2.926 -2.198 13.627 1.00 91.25 84 THR A C 1
ATOM 687 O O . THR A 1 84 ? -3.754 -2.244 14.523 1.00 91.25 84 THR A O 1
ATOM 690 N N . VAL A 1 85 ? -3.246 -1.710 12.445 1.00 90.06 85 VAL A N 1
ATOM 691 C CA . VAL A 1 85 ? -4.623 -1.391 12.042 1.00 90.06 85 VAL A CA 1
ATOM 692 C C . VAL A 1 85 ? -5.120 -2.473 11.092 1.00 90.06 85 VAL A C 1
ATOM 694 O O . VAL A 1 85 ? -6.269 -2.889 11.152 1.00 90.06 85 VAL A O 1
ATOM 697 N N . LEU A 1 86 ? -4.211 -2.977 10.258 1.00 91.69 86 LEU A N 1
ATOM 698 C CA . LEU A 1 86 ? -4.484 -3.971 9.239 1.00 91.69 86 LEU A CA 1
ATOM 699 C C . LEU A 1 86 ? -3.238 -4.832 9.029 1.00 91.69 86 LEU A C 1
ATOM 701 O O . LEU A 1 86 ? -2.122 -4.307 8.972 1.00 91.69 86 LEU A O 1
ATOM 705 N N . ASN A 1 87 ? -3.430 -6.138 8.876 1.00 93.75 87 ASN A N 1
ATOM 706 C CA . ASN A 1 87 ? -2.401 -7.058 8.408 1.00 93.75 87 ASN A CA 1
ATOM 707 C C . ASN A 1 87 ? -2.988 -7.926 7.293 1.00 93.75 87 ASN A C 1
ATOM 709 O O . ASN A 1 87 ? -3.629 -8.943 7.556 1.00 93.75 87 ASN A O 1
ATOM 713 N N . LEU A 1 88 ? -2.811 -7.457 6.065 1.00 94.62 88 LEU A N 1
ATOM 714 C CA . LEU A 1 88 ? -3.399 -7.997 4.851 1.00 94.62 88 LEU A CA 1
ATOM 715 C C . LEU A 1 88 ? -2.400 -8.908 4.138 1.00 94.62 88 LEU A C 1
ATOM 717 O O . LEU A 1 88 ? -1.215 -8.591 4.035 1.00 94.62 88 LEU A O 1
ATOM 721 N N . SER A 1 89 ? -2.890 -10.038 3.641 1.00 95.94 89 SER A N 1
ATOM 722 C CA . SER A 1 89 ? -2.178 -10.921 2.720 1.00 95.94 89 SER A CA 1
ATOM 723 C C . SER A 1 89 ? -3.023 -11.131 1.470 1.00 95.94 89 SER A C 1
ATOM 725 O O . SER A 1 89 ? -4.201 -11.461 1.579 1.00 95.94 89 SER A O 1
ATOM 727 N N . ILE A 1 90 ? -2.431 -10.936 0.299 1.00 94.81 90 ILE A N 1
ATOM 728 C CA . ILE A 1 90 ? -3.077 -11.075 -1.005 1.00 94.81 90 ILE A CA 1
ATOM 729 C C . ILE A 1 90 ? -2.348 -12.176 -1.769 1.00 94.81 90 ILE A C 1
ATOM 731 O O . ILE A 1 90 ? -1.119 -12.226 -1.799 1.00 94.81 90 ILE A O 1
ATOM 735 N N . THR A 1 91 ? -3.121 -13.084 -2.349 1.00 95.06 91 THR A N 1
ATOM 736 C CA . THR A 1 91 ? -2.649 -14.191 -3.187 1.00 95.06 91 THR A CA 1
ATOM 737 C C . THR A 1 91 ? -3.546 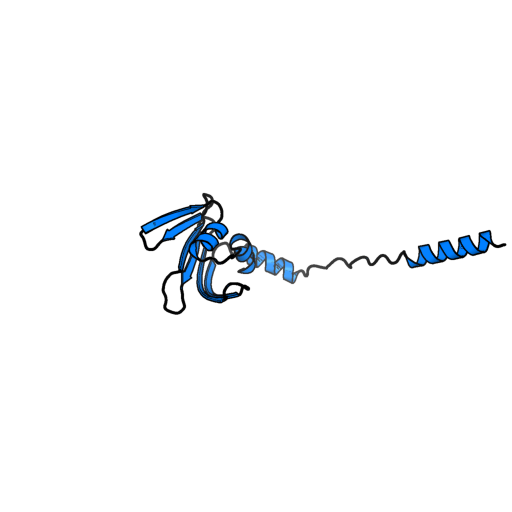-14.290 -4.418 1.00 95.06 91 THR A C 1
ATOM 739 O O . THR A 1 91 ? -4.600 -13.657 -4.462 1.00 95.06 91 THR A O 1
ATOM 742 N N . GLU A 1 92 ? -3.213 -15.162 -5.370 1.00 92.19 92 GLU A N 1
ATOM 743 C CA . GLU A 1 92 ? -4.096 -15.462 -6.513 1.00 92.19 92 GLU A CA 1
ATOM 744 C C . GLU A 1 92 ? -5.503 -15.928 -6.089 1.00 92.19 92 GLU A C 1
ATOM 746 O O . GLU A 1 92 ? -6.477 -15.729 -6.810 1.00 92.19 92 GLU A O 1
ATOM 751 N N . SER A 1 93 ? -5.627 -16.527 -4.899 1.00 92.88 93 SER A N 1
ATOM 752 C CA . SER A 1 93 ? -6.905 -17.004 -4.354 1.00 92.88 93 SER A CA 1
ATOM 753 C C . SER A 1 93 ? -7.765 -15.909 -3.707 1.00 92.88 93 SER A C 1
ATOM 755 O O . SER A 1 93 ? -8.882 -16.186 -3.277 1.00 92.88 93 SER A O 1
ATOM 757 N N . GLY A 1 94 ? -7.253 -14.677 -3.636 1.00 94.06 94 GLY A N 1
ATOM 758 C CA . GLY A 1 94 ? -7.903 -13.535 -3.004 1.00 94.06 94 GLY A CA 1
ATOM 759 C C . GLY A 1 94 ? -7.122 -12.989 -1.810 1.00 94.06 94 GLY A C 1
ATOM 760 O O . GLY A 1 94 ? -5.941 -13.289 -1.593 1.00 94.06 94 GLY A O 1
ATOM 761 N N . SER A 1 95 ? -7.804 -12.154 -1.034 1.00 95.75 95 SER A N 1
ATOM 762 C CA . SER A 1 95 ? -7.248 -11.383 0.070 1.00 95.75 95 SER A CA 1
ATOM 763 C C . SER A 1 95 ? -7.746 -11.879 1.423 1.00 95.75 95 SER A C 1
ATOM 765 O O . SER A 1 95 ? -8.909 -12.251 1.582 1.00 95.75 95 SER A O 1
ATOM 767 N N . VAL A 1 96 ? -6.861 -11.857 2.418 1.00 96.56 96 VAL A N 1
ATOM 768 C CA . VAL A 1 96 ? -7.131 -12.322 3.780 1.00 96.56 96 VAL A CA 1
ATOM 769 C C . VAL A 1 96 ? -6.556 -11.340 4.795 1.00 96.56 96 VAL A C 1
ATOM 771 O O . VAL A 1 96 ? -5.413 -10.896 4.670 1.00 96.56 96 VAL A O 1
ATOM 774 N N . VAL A 1 97 ? -7.327 -11.041 5.839 1.00 95.06 97 VAL A N 1
ATOM 775 C CA . VAL A 1 97 ? -6.891 -10.275 7.008 1.00 95.06 97 VAL A CA 1
ATOM 776 C C . VAL A 1 97 ? -7.121 -11.090 8.271 1.00 95.06 97 VAL A C 1
ATOM 778 O O . VAL A 1 97 ? -8.203 -11.633 8.482 1.00 95.06 97 VAL A O 1
ATOM 781 N N . ASN A 1 98 ? -6.109 -11.121 9.137 1.00 87.81 98 ASN A N 1
ATOM 782 C CA . ASN A 1 98 ? -6.251 -11.628 10.498 1.00 87.81 98 ASN A CA 1
ATOM 783 C C . ASN A 1 98 ? -6.422 -10.445 11.451 1.00 87.81 98 ASN A C 1
ATOM 785 O O . ASN A 1 98 ? -5.529 -9.599 11.566 1.00 87.81 98 ASN A O 1
ATOM 789 N N . THR A 1 99 ? -7.575 -10.377 12.103 1.00 83.12 99 THR A N 1
ATOM 790 C CA . THR A 1 99 ? -7.923 -9.324 13.055 1.00 83.12 99 THR A CA 1
ATOM 791 C C . THR A 1 99 ? -7.396 -9.654 14.456 1.00 83.12 99 THR A C 1
ATOM 793 O O . THR A 1 99 ? -6.955 -10.767 14.748 1.00 83.12 99 THR A O 1
ATOM 796 N N . TYR A 1 100 ? -7.425 -8.672 15.357 1.00 77.25 100 TYR A N 1
ATOM 797 C CA . TYR A 1 100 ? -6.927 -8.831 16.729 1.00 77.25 100 TYR A CA 1
ATOM 798 C C . TYR A 1 100 ? -7.745 -9.759 17.611 1.00 77.25 100 TYR A C 1
ATOM 800 O O . TYR A 1 100 ? -7.212 -10.358 18.540 1.00 77.25 100 TYR A O 1
ATOM 808 N N . ASP A 1 101 ? -9.036 -9.859 17.333 1.00 81.38 101 ASP A N 1
ATOM 809 C CA . ASP A 1 101 ? -9.969 -10.770 17.984 1.00 81.38 101 ASP A CA 1
ATOM 810 C C . ASP A 1 101 ? -9.911 -12.183 17.386 1.00 81.38 101 ASP A C 1
ATOM 812 O O . ASP A 1 101 ? -10.792 -13.004 17.631 1.00 81.38 101 ASP A O 1
ATOM 816 N N . ASN A 1 102 ? -8.832 -12.487 16.654 1.00 80.81 102 ASN A N 1
ATOM 817 C CA . ASN A 1 102 ? -8.532 -13.804 16.111 1.00 80.81 102 ASN A CA 1
ATOM 818 C C . ASN A 1 102 ? -9.553 -14.269 15.056 1.00 80.81 102 ASN A C 1
ATOM 820 O O . ASN A 1 102 ? -9.725 -15.472 14.851 1.00 80.81 102 ASN A O 1
ATOM 824 N N . GLN A 1 103 ? -10.224 -1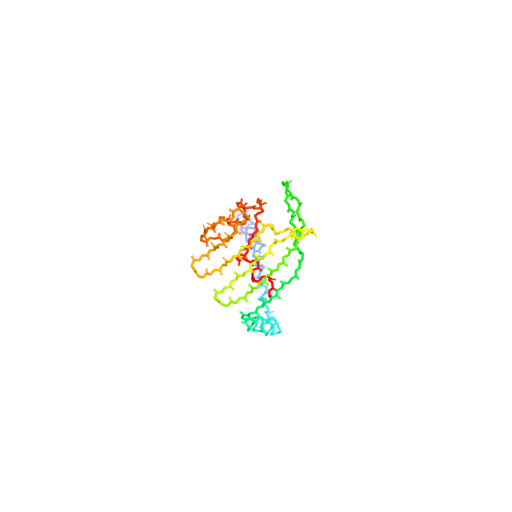3.323 14.387 1.00 87.00 103 GLN A N 1
ATOM 825 C CA . GLN A 1 103 ? -11.050 -13.607 13.220 1.00 87.00 103 GLN A CA 1
ATOM 826 C C . GLN A 1 103 ? -10.198 -13.548 11.952 1.00 87.00 103 GLN A C 1
ATOM 828 O O . GLN A 1 103 ? -9.272 -12.743 11.819 1.00 87.00 103 GLN A O 1
ATOM 833 N N . THR A 1 104 ? -10.539 -14.406 10.998 1.00 91.00 104 THR A N 1
ATOM 834 C CA . THR A 1 104 ? -9.974 -14.369 9.654 1.00 91.00 104 THR A CA 1
ATOM 835 C C . THR A 1 104 ? -11.067 -13.904 8.710 1.00 91.00 104 THR A C 1
ATOM 837 O O . THR A 1 104 ? -12.067 -14.595 8.519 1.00 91.00 104 THR A O 1
ATOM 840 N N . LEU A 1 105 ? -10.874 -12.721 8.138 1.00 94.00 105 LEU A N 1
ATOM 841 C CA . LEU A 1 105 ? -11.753 -12.160 7.123 1.00 94.00 105 LEU A CA 1
ATOM 842 C C . LEU A 1 105 ? -11.113 -12.379 5.762 1.00 94.00 105 LEU A C 1
ATOM 844 O O . LEU A 1 105 ? -9.916 -12.142 5.596 1.00 94.00 105 LEU A O 1
ATOM 848 N N . SER A 1 106 ? -11.902 -12.824 4.793 1.00 95.38 106 SER A N 1
ATOM 849 C CA . SER A 1 106 ? -11.447 -13.007 3.422 1.00 95.38 106 SER A CA 1
ATOM 850 C C . SER A 1 106 ? -12.400 -12.354 2.437 1.00 95.38 106 SER A C 1
ATOM 852 O O . SER A 1 106 ? -13.608 -12.269 2.661 1.00 95.38 106 SER A O 1
ATOM 854 N N . HIS A 1 107 ? -11.836 -11.870 1.340 1.00 95.38 107 HIS A N 1
ATOM 855 C CA . HIS A 1 107 ? -12.582 -11.279 0.244 1.00 95.38 107 HIS A CA 1
ATOM 856 C C . HIS A 1 107 ? -11.754 -11.364 -1.038 1.00 95.38 107 HIS A C 1
ATOM 858 O O . HIS A 1 107 ? -10.530 -11.446 -0.983 1.00 95.38 107 HIS A O 1
ATOM 864 N N . GLN A 1 108 ? -12.406 -11.325 -2.202 1.00 93.56 108 GLN A N 1
ATOM 865 C CA . GLN A 1 108 ? -11.692 -11.370 -3.481 1.00 93.56 108 GLN A CA 1
ATOM 866 C C . GLN A 1 108 ? -10.844 -10.112 -3.723 1.00 93.56 108 GLN A C 1
ATOM 868 O O . GLN A 1 108 ? -9.774 -10.203 -4.310 1.00 93.56 108 GLN A O 1
ATOM 873 N N . SER A 1 109 ? -11.339 -8.960 -3.269 1.00 92.31 109 SER A N 1
ATOM 874 C CA . SER A 1 109 ? -10.677 -7.657 -3.387 1.00 92.31 109 SER A CA 1
ATOM 875 C C . SER A 1 109 ? -10.144 -7.185 -2.035 1.00 92.31 109 SER A C 1
ATOM 877 O O . SER A 1 109 ? -10.888 -7.164 -1.046 1.00 92.31 109 SER A O 1
ATOM 879 N N . ALA A 1 110 ? -8.875 -6.777 -2.030 1.00 93.00 110 ALA A N 1
ATOM 880 C CA . ALA A 1 110 ? -8.169 -6.198 -0.893 1.00 93.00 110 ALA A CA 1
ATOM 881 C C . ALA A 1 110 ? -8.802 -4.885 -0.421 1.00 93.00 110 ALA A C 1
ATOM 883 O O . ALA A 1 110 ? -8.962 -4.673 0.782 1.00 93.00 110 ALA A O 1
ATOM 884 N N . ASP A 1 111 ? -9.201 -4.041 -1.369 1.00 92.88 111 ASP A N 1
ATOM 885 C CA . ASP A 1 111 ? -9.730 -2.702 -1.117 1.00 92.88 111 ASP A CA 1
ATOM 886 C C . ASP A 1 111 ? -10.982 -2.757 -0.234 1.00 92.88 111 ASP A C 1
ATOM 888 O O . ASP A 1 111 ? -11.119 -1.980 0.711 1.00 92.88 111 ASP A O 1
ATOM 892 N N . VAL A 1 112 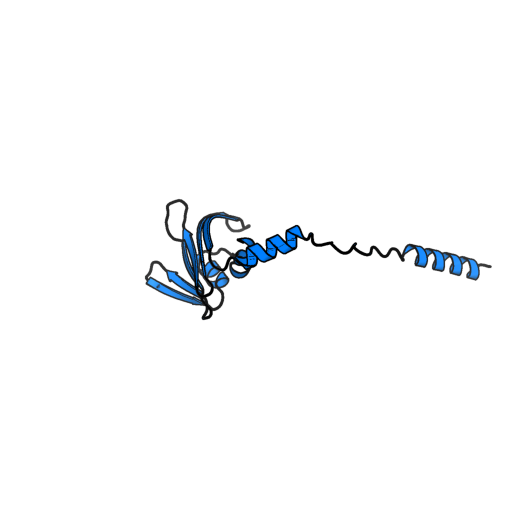? -11.843 -3.755 -0.461 1.00 93.62 112 VAL A N 1
ATOM 893 C CA . VAL A 1 112 ? -13.047 -3.986 0.351 1.00 93.62 112 VAL A CA 1
ATOM 894 C C . VAL A 1 112 ? -12.694 -4.330 1.799 1.00 93.62 112 VAL A C 1
ATOM 896 O O . VAL A 1 112 ? -13.316 -3.807 2.719 1.00 93.62 112 VAL A O 1
ATOM 899 N N . LE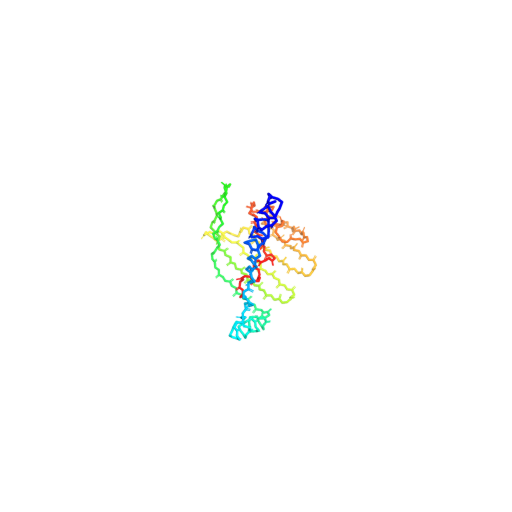U A 1 113 ? -11.690 -5.183 2.034 1.00 93.75 113 LEU A N 1
ATOM 900 C CA . LEU A 1 113 ? -11.271 -5.528 3.400 1.00 93.75 113 LEU A CA 1
ATOM 901 C C . LEU A 1 113 ? -10.673 -4.320 4.122 1.00 93.75 113 LEU A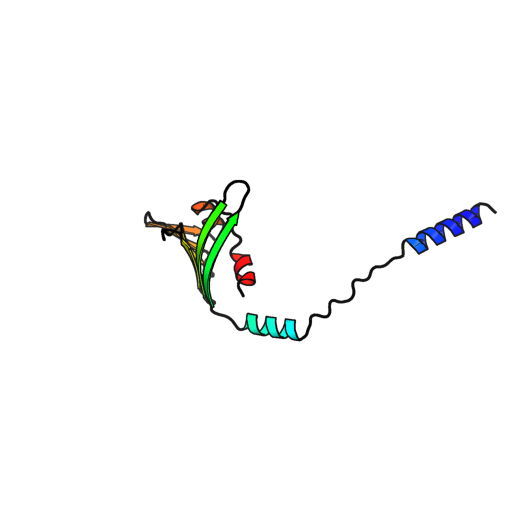 C 1
ATOM 903 O O . LEU A 1 113 ? -10.900 -4.137 5.318 1.00 93.75 113 LEU A O 1
ATOM 907 N N . ILE A 1 114 ? -9.915 -3.494 3.403 1.00 92.69 114 ILE A N 1
ATOM 908 C CA . ILE A 1 114 ? -9.325 -2.270 3.948 1.00 92.69 114 ILE A CA 1
ATOM 909 C C . ILE A 1 114 ? -10.420 -1.294 4.342 1.00 92.69 114 ILE A C 1
ATOM 911 O O . ILE A 1 114 ? -10.408 -0.790 5.466 1.00 92.69 114 ILE A O 1
ATOM 915 N N . GLU A 1 115 ? -11.381 -1.059 3.458 1.00 93.12 115 GLU A N 1
ATOM 916 C CA . GLU A 1 115 ? -12.502 -0.169 3.727 1.00 93.12 115 GLU A CA 1
ATOM 917 C C . GLU A 1 115 ? -13.335 -0.673 4.911 1.00 93.12 115 GLU A C 1
ATOM 919 O O . GLU A 1 115 ? -13.604 0.088 5.836 1.00 93.12 115 GLU A O 1
ATOM 924 N N . GLN A 1 116 ? -13.663 -1.966 4.958 1.00 91.50 116 GLN A N 1
ATOM 925 C CA . GLN A 1 116 ? -14.441 -2.550 6.055 1.00 91.50 116 GLN A CA 1
ATOM 926 C C . GLN A 1 116 ? -13.748 -2.430 7.416 1.00 91.50 116 GLN A C 1
ATOM 928 O O . GLN A 1 116 ? -14.409 -2.187 8.425 1.00 91.50 116 GLN A O 1
ATOM 933 N N . LEU A 1 117 ? -12.426 -2.608 7.461 1.00 90.00 117 LEU A N 1
ATOM 934 C CA . LEU A 1 117 ? -11.673 -2.639 8.717 1.00 90.00 117 LEU A CA 1
ATOM 935 C C . LEU A 1 117 ? -11.163 -1.274 9.170 1.00 90.00 117 LEU A C 1
ATOM 937 O O . LEU A 1 117 ? -10.936 -1.069 10.361 1.00 90.00 117 LEU A O 1
ATOM 941 N N . THR A 1 118 ? -10.942 -0.352 8.236 1.00 89.50 118 THR A N 1
ATOM 942 C CA . THR A 1 118 ? -10.301 0.940 8.523 1.00 89.50 118 THR A CA 1
ATOM 943 C C . THR A 1 118 ? -11.192 2.138 8.202 1.00 89.50 118 THR A C 1
ATOM 945 O O . THR A 1 118 ? -10.905 3.249 8.645 1.00 89.50 118 THR A O 1
ATOM 948 N N . GLY A 1 119 ? -12.262 1.935 7.429 1.00 91.94 119 GLY A N 1
ATOM 949 C CA . GLY A 1 119 ? -13.078 2.997 6.841 1.00 91.94 119 GLY A CA 1
ATOM 950 C C . GLY A 1 119 ? -12.370 3.777 5.730 1.00 91.94 119 GLY A C 1
ATOM 951 O O . GLY A 1 119 ? -12.905 4.778 5.262 1.00 91.94 119 GLY A O 1
ATOM 952 N N . LEU A 1 120 ? -11.148 3.388 5.350 1.00 92.00 120 LEU A N 1
ATOM 953 C CA . LEU A 1 120 ? -10.348 4.077 4.342 1.00 92.00 120 LEU A CA 1
ATOM 954 C C . LEU A 1 120 ? -10.561 3.409 2.987 1.00 92.00 120 LEU A C 1
ATOM 956 O O . LEU A 1 120 ? -10.308 2.218 2.833 1.00 92.00 120 LEU A O 1
ATOM 960 N N . THR A 1 121 ? -10.945 4.189 1.984 1.00 92.25 121 THR A N 1
ATOM 961 C CA . THR A 1 121 ? -10.971 3.723 0.595 1.00 92.25 121 THR A CA 1
ATOM 962 C C . THR A 1 121 ? -9.575 3.897 -0.001 1.00 92.25 121 THR A C 1
ATOM 964 O O . THR A 1 121 ? -9.188 5.013 -0.358 1.00 92.25 121 THR A O 1
ATOM 967 N N . ILE A 1 122 ? -8.788 2.820 -0.050 1.00 89.25 122 ILE A N 1
ATOM 968 C CA . ILE A 1 122 ? -7.411 2.824 -0.564 1.00 89.25 122 ILE A CA 1
ATOM 969 C C . ILE A 1 122 ? -7.326 1.835 -1.736 1.00 89.25 122 ILE A C 1
ATOM 971 O O . ILE A 1 122 ? -7.566 0.655 -1.499 1.00 89.25 122 ILE A O 1
ATOM 975 N N . PRO A 1 123 ? -6.965 2.286 -2.953 1.00 89.19 123 PRO A N 1
ATOM 976 C CA . PRO A 1 123 ? -6.871 1.429 -4.136 1.00 89.19 123 PRO A CA 1
ATOM 977 C C . PRO A 1 123 ? -5.544 0.656 -4.159 1.00 89.19 123 PRO A C 1
ATOM 979 O O . PRO A 1 123 ? -4.581 1.088 -4.795 1.00 89.19 123 PRO A O 1
ATOM 982 N N . ILE A 1 124 ? -5.439 -0.450 -3.420 1.00 87.56 124 ILE A N 1
ATOM 983 C CA . ILE A 1 124 ? -4.165 -1.177 -3.284 1.00 87.56 124 ILE A CA 1
ATOM 984 C C . ILE A 1 124 ? -3.728 -1.800 -4.601 1.00 87.56 124 ILE A C 1
ATOM 986 O O . ILE A 1 124 ? -2.557 -1.679 -4.952 1.00 87.56 124 ILE A O 1
ATOM 990 N N . GLU A 1 125 ? -4.668 -2.365 -5.356 1.00 80.88 125 GLU A N 1
ATOM 991 C CA . GLU A 1 125 ? -4.380 -3.011 -6.641 1.00 80.88 125 GLU A CA 1
ATOM 992 C C . GLU A 1 125 ? -3.702 -2.058 -7.642 1.00 80.88 125 GLU A C 1
ATOM 994 O O . GLU A 1 125 ? -2.869 -2.485 -8.429 1.00 80.88 125 GLU A O 1
ATOM 999 N N . GLN A 1 126 ? -4.016 -0.757 -7.610 1.00 84.12 126 GLN A N 1
ATOM 1000 C CA . GLN A 1 126 ? -3.361 0.231 -8.481 1.00 84.12 126 GLN A CA 1
ATOM 1001 C C . GLN A 1 126 ? -2.110 0.856 -7.853 1.00 84.12 126 GLN A C 1
ATOM 1003 O O . GLN A 1 126 ? -1.228 1.328 -8.568 1.00 84.12 126 GLN A O 1
ATOM 1008 N N . LEU A 1 127 ? -2.029 0.899 -6.521 1.00 84.88 127 LEU A N 1
ATOM 1009 C CA . LEU A 1 127 ? -0.871 1.451 -5.818 1.00 84.88 127 LEU A CA 1
ATOM 1010 C C . LEU A 1 127 ? 0.382 0.592 -5.981 1.00 84.88 127 LEU A C 1
ATOM 1012 O O . LEU A 1 127 ? 1.482 1.132 -5.868 1.00 84.88 127 LEU A O 1
ATOM 1016 N N . GLU A 1 128 ? 0.220 -0.704 -6.248 1.00 79.44 128 GLU A N 1
ATOM 1017 C CA . GLU A 1 128 ? 1.320 -1.619 -6.557 1.00 79.44 128 GLU A CA 1
ATOM 1018 C C . GLU A 1 128 ? 2.177 -1.080 -7.715 1.00 79.44 128 GLU A C 1
ATOM 1020 O O . GLU A 1 128 ? 3.383 -0.885 -7.557 1.00 79.44 128 GLU A O 1
ATOM 1025 N N . ASP A 1 129 ? 1.530 -0.698 -8.821 1.00 81.94 129 ASP A N 1
ATOM 1026 C CA . ASP A 1 129 ? 2.187 -0.135 -10.006 1.00 81.94 129 ASP A CA 1
ATOM 1027 C C . ASP A 1 129 ? 2.843 1.227 -9.743 1.00 81.94 129 ASP A C 1
ATOM 1029 O O . ASP A 1 129 ? 3.794 1.602 -10.422 1.00 81.94 129 ASP A O 1
ATOM 1033 N N . TRP A 1 130 ? 2.330 2.007 -8.786 1.00 84.56 130 TRP A N 1
ATOM 1034 C CA . TRP A 1 130 ? 2.865 3.340 -8.468 1.00 84.56 130 TRP A CA 1
ATOM 1035 C C . TRP A 1 130 ? 4.067 3.293 -7.527 1.00 84.56 130 TRP A C 1
ATOM 1037 O O . TRP A 1 130 ? 4.775 4.290 -7.371 1.00 84.56 130 TRP A O 1
ATOM 1047 N N . LEU A 1 131 ? 4.254 2.173 -6.833 1.00 83.25 131 LEU A N 1
ATOM 1048 C CA . LEU A 1 131 ? 5.330 1.986 -5.866 1.00 83.25 131 LEU A CA 1
ATOM 1049 C C . LEU A 1 131 ? 6.673 1.662 -6.526 1.00 83.25 131 LEU A C 1
ATOM 1051 O O . LEU A 1 131 ? 7.708 1.860 -5.879 1.00 83.25 131 LEU A O 1
ATOM 1055 N N . LEU A 1 132 ? 6.647 1.167 -7.766 1.00 80.88 132 LEU A N 1
ATOM 1056 C CA . LEU A 1 132 ? 7.816 0.806 -8.565 1.00 80.88 132 LEU A CA 1
ATOM 1057 C C . LEU A 1 132 ? 8.195 1.893 -9.573 1.00 80.88 132 LEU A C 1
ATOM 1059 O O . LEU A 1 132 ? 7.309 2.439 -10.261 1.00 80.88 132 LEU A O 1
#

Secondary structure (DSSP, 8-state):
-HHHHHHHHHHHHHHHH-----PPP----HHHHHHHHHHHT---EEEEEEEEEE-SS-EEEEEEEEEEETTEEEEEEE-TTS-EEEEEEEETTEEEEE-TTS-EEEES-HHHHHHHHHS----HHHHHHHH-

Organism: NCBI:txid723171

pLDDT: mean 87.49, std 9.01, range [59.75, 96.56]

Sequence (132 aa):
MIIFRRLISFIFTVLLLAGCSTLPESQTSVEWQAHLDKLRSITQYKTIGKLGYISPEQRQSLNFQWKHTPVLEQLRLTTFIGQTVLNLSITESGSVVNTYDNQTLSHQSADVLIEQLTGLTIPIEQLEDWLL

Radius of gyration: 26.18 Å; chains: 1; bounding box: 42×56×75 Å